Protein AF-A0A1M5T927-F1 (afdb_monomer_lite)

pLDDT: mean 85.01, std 7.93, range [66.06, 96.31]

InterPro domains:
  IPR004995 Bacillus/Clostridium Ger spore germination protein [PF03323] (1-142)
  IPR050768 UPF0353/GerABKA protein families [PTHR22550] (1-152)

Radius of gyration: 20.71 Å; chains: 1; bounding box: 40×40×57 Å

Sequence (152 aa):
MIETLIMEGISEILKEANIRLPKQIGSAIGIVGTIVIGQAAVAAGLVSPLMVIIVSLSTMCSFVAPDYTIMNPIRVLKFFMIIMTSLFGLFGFIMGYTIIIINLISTTSFGIPYLVPVAPFNFTDFKNYMLDNITLAKKRPEFLKTKDKTRQ

Secondary structure (DSSP, 8-state):
-HHHHHHHHHHHHHHHHHHHS-HHHHHHHHHHIIIIIHHHHHHTTSS-HHHHHHHHHHHHHTTS-S-HHHHHHHHHHHHHHHHHHHHHHHHHHHHHHHHHHHHHHH-EETTEETTTTTTTT-HHHHHHHHH--TTT-SB--GGG--S--B--

Foldseek 3Di:
DQQLVVLLVLLVVLVVVLVPDDVVVSVVSNVCSLPVVLVVCVVVVVHDNVSSVVSVVVSVVLVPDPDPVVSVVVSVLVVCLVVQCVVPNVVSNVVSVVVVVVVQQPDDDPNFRNPPPVVVPDPVLVVCVVPPDPVPDQFDRVRVVDPDGGDD

Organism: NCBI:txid1123350

Structure (mmCIF, N/CA/C/O backbone):
data_AF-A0A1M5T927-F1
#
_entry.id   AF-A0A1M5T927-F1
#
loop_
_atom_site.group_PDB
_atom_site.id
_atom_site.type_symbol
_atom_site.label_atom_id
_atom_site.label_alt_id
_atom_site.label_comp_id
_atom_site.label_asym_id
_atom_site.label_entity_id
_atom_site.label_seq_id
_atom_site.pdbx_PDB_ins_code
_atom_site.Cartn_x
_atom_site.Cartn_y
_atom_site.Cartn_z
_atom_site.occupancy
_atom_site.B_iso_or_equiv
_atom_site.auth_seq_id
_atom_site.auth_comp_id
_atom_site.auth_asym_id
_atom_site.auth_atom_id
_atom_site.pdbx_PDB_model_num
ATOM 1 N N . MET A 1 1 ? -11.018 -10.166 5.287 1.00 84.00 1 MET A N 1
ATOM 2 C CA . MET A 1 1 ? -11.698 -9.314 4.281 1.00 84.00 1 MET A CA 1
ATOM 3 C C . MET A 1 1 ? -12.362 -8.114 4.937 1.00 84.00 1 MET A C 1
ATOM 5 O O . MET A 1 1 ? -11.955 -7.002 4.640 1.00 84.00 1 MET A O 1
ATOM 9 N N . ILE A 1 2 ? -13.343 -8.323 5.823 1.00 88.75 2 ILE A N 1
ATOM 10 C CA . ILE A 1 2 ? -14.093 -7.228 6.463 1.00 88.75 2 ILE A CA 1
ATOM 11 C C . ILE A 1 2 ? -13.181 -6.332 7.310 1.00 88.75 2 ILE A C 1
ATOM 13 O O . ILE A 1 2 ? -13.177 -5.126 7.091 1.00 88.75 2 ILE A O 1
ATOM 17 N N . GLU A 1 3 ? -12.332 -6.914 8.168 1.00 91.38 3 GLU A N 1
ATOM 18 C CA . GLU A 1 3 ? -11.345 -6.150 8.957 1.00 91.38 3 GLU A CA 1
ATOM 19 C C . GLU A 1 3 ? -10.477 -5.243 8.071 1.00 91.38 3 GLU A C 1
ATOM 21 O O . GLU A 1 3 ? -10.306 -4.055 8.340 1.00 91.38 3 GLU A O 1
ATOM 26 N N . THR A 1 4 ? -9.970 -5.807 6.970 1.00 91.44 4 THR A N 1
ATOM 27 C CA . THR A 1 4 ? -9.116 -5.117 6.000 1.00 91.44 4 THR A CA 1
ATOM 28 C C . THR A 1 4 ? -9.850 -3.981 5.302 1.00 91.44 4 THR A C 1
ATOM 30 O O . THR A 1 4 ? -9.315 -2.886 5.224 1.00 91.44 4 THR A O 1
ATOM 33 N N . LEU A 1 5 ? -11.073 -4.207 4.815 1.00 91.94 5 LEU A N 1
ATOM 34 C CA . LEU A 1 5 ? -11.853 -3.170 4.133 1.00 91.94 5 LEU A CA 1
ATOM 35 C C . LEU A 1 5 ? -12.207 -2.010 5.068 1.00 91.94 5 LEU A C 1
ATOM 37 O O . LEU A 1 5 ? -12.120 -0.856 4.653 1.00 91.94 5 LEU A O 1
ATOM 41 N N . ILE A 1 6 ? -12.568 -2.308 6.319 1.00 91.56 6 ILE A N 1
ATOM 42 C CA . ILE A 1 6 ? -12.885 -1.288 7.325 1.00 91.56 6 ILE A CA 1
ATOM 43 C C . ILE A 1 6 ? -11.646 -0.443 7.621 1.00 91.56 6 ILE A C 1
ATOM 45 O O . ILE A 1 6 ? -11.695 0.779 7.502 1.00 91.56 6 ILE A O 1
ATOM 49 N N . MET A 1 7 ? -10.523 -1.079 7.966 1.00 92.44 7 MET A N 1
ATOM 50 C CA . MET A 1 7 ? -9.309 -0.350 8.340 1.00 92.44 7 MET A CA 1
ATOM 51 C C . MET A 1 7 ? -8.696 0.414 7.170 1.00 92.44 7 MET A C 1
ATOM 53 O O . MET A 1 7 ? -8.253 1.547 7.353 1.00 92.44 7 MET A O 1
ATOM 57 N N . GLU A 1 8 ? -8.718 -0.154 5.964 1.00 91.12 8 GLU A N 1
ATOM 58 C CA . GLU A 1 8 ? -8.179 0.528 4.789 1.00 91.12 8 GLU A CA 1
ATOM 59 C C . GLU A 1 8 ? -9.075 1.692 4.350 1.00 91.12 8 GLU A C 1
ATOM 61 O O . GLU A 1 8 ? -8.570 2.738 3.949 1.00 91.12 8 GLU A O 1
ATOM 66 N N . GLY A 1 9 ? -10.398 1.560 4.505 1.00 91.69 9 GLY A N 1
ATOM 67 C CA . GLY A 1 9 ? -11.340 2.660 4.302 1.00 91.69 9 GLY A CA 1
ATOM 68 C C . GLY A 1 9 ? -11.138 3.802 5.302 1.00 91.69 9 GLY A C 1
ATOM 69 O O . GLY A 1 9 ? -11.076 4.964 4.904 1.00 91.69 9 GLY A O 1
ATOM 70 N N . ILE A 1 10 ? -10.974 3.486 6.590 1.00 91.50 10 ILE A N 1
ATOM 71 C CA . ILE A 1 10 ? -10.670 4.481 7.632 1.00 91.50 10 ILE A CA 1
ATOM 72 C C . ILE A 1 10 ? -9.357 5.205 7.313 1.00 91.50 10 ILE A C 1
ATOM 74 O O . ILE A 1 10 ? -9.307 6.432 7.372 1.00 91.50 10 ILE A O 1
ATOM 78 N N . SER A 1 11 ? -8.312 4.465 6.940 1.00 90.69 11 SER A N 1
ATOM 79 C CA . SER A 1 11 ? -7.014 5.040 6.577 1.00 90.69 11 SER A CA 1
ATOM 80 C C . SER A 1 11 ? -7.112 6.036 5.412 1.00 90.69 11 SER A C 1
ATOM 82 O O . SER A 1 11 ? -6.579 7.145 5.491 1.00 90.69 11 SER A O 1
ATOM 84 N N . GLU A 1 12 ? -7.845 5.687 4.353 1.00 89.94 12 GLU A N 1
ATOM 85 C CA . GLU A 1 12 ? -8.072 6.571 3.202 1.00 89.94 12 GLU A CA 1
ATOM 86 C C . GLU A 1 12 ? -8.814 7.850 3.596 1.00 89.94 12 GLU A C 1
ATOM 88 O O . GLU A 1 12 ? -8.388 8.943 3.229 1.00 89.94 12 GLU A O 1
ATOM 93 N N . ILE A 1 13 ? -9.876 7.738 4.402 1.00 90.19 13 ILE A N 1
ATOM 94 C CA . ILE A 1 13 ? -10.634 8.900 4.890 1.00 90.19 13 ILE A CA 1
ATOM 95 C C . ILE A 1 13 ? -9.735 9.820 5.723 1.00 90.19 13 ILE A C 1
ATOM 97 O O . ILE A 1 13 ? -9.751 11.038 5.534 1.00 90.19 13 ILE A O 1
ATOM 101 N N . LEU A 1 14 ? -8.926 9.252 6.623 1.00 89.31 14 LEU A N 1
ATOM 102 C CA . LEU A 1 14 ? -7.987 10.019 7.444 1.00 89.31 14 LEU A CA 1
ATOM 103 C C . LEU A 1 14 ? -6.940 10.734 6.590 1.00 89.31 14 LEU A C 1
ATOM 105 O O . LEU A 1 14 ? -6.615 11.895 6.848 1.00 89.31 14 LEU A O 1
ATOM 109 N N . LYS A 1 15 ? -6.430 10.065 5.556 1.00 86.38 15 LYS A N 1
ATOM 110 C CA . LYS A 1 15 ? -5.462 10.640 4.624 1.00 86.38 15 LYS A CA 1
ATOM 111 C C . LYS A 1 15 ? -6.060 11.802 3.829 1.00 86.38 15 LYS A C 1
ATOM 113 O O . LYS A 1 15 ? -5.438 12.862 3.739 1.00 86.38 15 LYS A O 1
ATOM 118 N N . GLU A 1 16 ? -7.274 11.643 3.313 1.00 86.69 16 GLU A N 1
ATOM 119 C CA . GLU A 1 16 ? -7.968 12.686 2.555 1.00 86.69 16 GLU A CA 1
ATOM 120 C C . GLU A 1 16 ? -8.327 13.892 3.435 1.00 86.69 16 GLU A C 1
ATOM 122 O O . GLU A 1 16 ? -8.217 15.042 3.001 1.00 86.69 16 GLU A O 1
ATOM 127 N N . ALA A 1 17 ? -8.701 13.644 4.694 1.00 87.88 17 ALA A N 1
ATOM 128 C CA . ALA A 1 17 ? -8.934 14.690 5.684 1.00 87.88 17 ALA A CA 1
ATOM 129 C C . ALA A 1 17 ? -7.648 15.465 6.011 1.00 87.88 17 ALA A C 1
ATOM 131 O O . ALA A 1 17 ? -7.674 16.694 6.068 1.00 87.88 17 ALA A O 1
ATOM 132 N N . ASN A 1 18 ? -6.516 14.771 6.171 1.00 85.44 18 ASN A N 1
ATOM 133 C CA . ASN A 1 18 ? -5.227 15.397 6.476 1.00 85.44 18 ASN A CA 1
ATOM 134 C C . ASN A 1 18 ? -4.788 16.366 5.365 1.00 85.44 18 ASN A C 1
ATOM 136 O O . ASN A 1 18 ? -4.347 17.475 5.647 1.00 85.44 18 ASN A O 1
ATOM 140 N N . ILE A 1 19 ? -4.992 15.987 4.102 1.00 84.25 19 ILE A N 1
ATOM 141 C CA . ILE A 1 19 ? -4.583 16.797 2.943 1.00 84.25 19 ILE A CA 1
ATOM 142 C C . ILE A 1 19 ? -5.492 18.008 2.718 1.00 84.25 19 ILE A C 1
ATOM 144 O O . ILE A 1 19 ? -5.035 19.037 2.223 1.00 84.25 19 ILE A O 1
ATOM 148 N N . ARG A 1 20 ? -6.775 17.907 3.076 1.00 87.25 20 ARG A N 1
ATOM 149 C CA . ARG A 1 20 ? -7.744 19.001 2.900 1.00 87.25 20 ARG A CA 1
ATOM 150 C C . ARG A 1 20 ? -7.682 20.054 4.000 1.00 87.25 20 ARG A C 1
ATOM 152 O O . ARG A 1 20 ? -8.138 21.175 3.788 1.00 87.25 20 ARG A O 1
ATOM 159 N N . LEU A 1 21 ? -7.173 19.700 5.174 1.00 89.38 21 LEU A N 1
ATOM 160 C CA . LEU A 1 21 ? -7.163 20.581 6.333 1.00 89.38 21 LEU A CA 1
ATOM 161 C C . LEU A 1 21 ? -5.838 21.345 6.450 1.00 89.38 21 LEU A C 1
ATOM 163 O O . LEU A 1 21 ? -4.788 20.858 6.031 1.00 89.38 21 LEU A O 1
ATOM 167 N N . PRO A 1 22 ? -5.849 22.555 7.039 1.00 86.00 22 PRO A N 1
ATOM 168 C CA . PRO A 1 22 ? -4.622 23.308 7.265 1.00 86.00 22 PRO A CA 1
ATOM 169 C C . PRO A 1 22 ? -3.674 22.528 8.187 1.00 86.00 22 PRO A C 1
ATOM 171 O O . PRO A 1 22 ? -4.120 21.844 9.110 1.00 86.00 22 PRO A O 1
ATOM 174 N N . LYS A 1 23 ? -2.355 22.664 7.969 1.00 81.50 23 LYS A N 1
ATOM 175 C CA . LYS A 1 23 ? -1.298 21.850 8.616 1.00 81.50 23 LYS A CA 1
ATOM 176 C C . LYS A 1 23 ? -1.444 21.687 10.137 1.00 81.50 23 LYS A C 1
ATOM 178 O O . LYS A 1 23 ? -1.140 20.624 10.669 1.00 81.50 23 LYS A O 1
ATOM 183 N N . GLN A 1 24 ? -1.917 22.722 10.830 1.00 81.62 24 GLN A N 1
ATOM 184 C CA . GLN A 1 24 ? -2.115 22.718 12.285 1.00 81.62 24 GLN A CA 1
ATOM 185 C C . GLN A 1 24 ? -3.233 21.755 12.728 1.00 81.62 24 GLN A C 1
ATOM 187 O O . GLN A 1 24 ? -3.102 21.090 13.750 1.00 81.62 24 GLN A O 1
ATOM 192 N N . ILE A 1 25 ? -4.302 21.636 11.936 1.00 83.81 25 ILE A N 1
ATOM 193 C CA . ILE A 1 25 ? -5.457 20.770 12.214 1.00 83.81 25 ILE A CA 1
ATOM 194 C C . ILE A 1 25 ? -5.231 19.365 11.632 1.00 83.81 25 ILE A C 1
ATOM 196 O O . ILE A 1 25 ? -5.584 18.369 12.264 1.00 83.81 25 ILE A O 1
ATOM 200 N N . GLY A 1 26 ? -4.578 19.267 10.467 1.00 83.94 26 GLY A N 1
ATOM 201 C CA . GLY A 1 26 ? -4.262 17.987 9.821 1.00 83.94 26 GLY A CA 1
ATOM 202 C C . GLY A 1 26 ? -3.389 17.073 10.689 1.00 83.94 26 GLY A C 1
ATOM 203 O O . GLY A 1 26 ? -3.664 15.878 10.792 1.00 83.94 26 GLY A O 1
ATOM 204 N N . SER A 1 27 ? -2.400 17.636 11.397 1.00 84.50 27 SER A N 1
ATOM 205 C CA . SER A 1 27 ? -1.563 16.877 12.341 1.00 84.50 27 SER A CA 1
ATOM 206 C C . SER A 1 27 ? -2.374 16.317 13.517 1.00 84.50 27 SER A C 1
ATOM 208 O O . SER A 1 27 ? -2.262 15.136 13.845 1.00 84.50 27 SER A O 1
ATOM 210 N N . ALA A 1 28 ? -3.266 17.128 14.102 1.00 88.31 28 ALA A N 1
ATOM 211 C CA . ALA A 1 28 ? -4.127 16.694 15.201 1.00 88.31 28 ALA A CA 1
ATOM 212 C C . ALA A 1 28 ? -5.056 15.542 14.780 1.00 88.31 28 ALA A C 1
ATOM 214 O O . ALA A 1 28 ? -5.180 14.554 15.500 1.00 88.31 28 ALA A O 1
ATOM 215 N N . ILE A 1 29 ? -5.648 15.619 13.585 1.00 87.56 29 ILE A N 1
ATOM 216 C CA . ILE A 1 29 ? -6.506 14.553 13.043 1.00 87.56 29 ILE A CA 1
ATOM 217 C C . ILE A 1 29 ? -5.712 13.296 12.705 1.00 87.56 29 ILE A C 1
ATOM 219 O O . ILE A 1 29 ? -6.213 12.200 12.928 1.00 87.56 29 ILE A O 1
ATOM 223 N N . GLY A 1 30 ? -4.475 13.424 12.222 1.00 85.38 30 GLY A N 1
ATOM 224 C CA . GLY A 1 30 ? -3.602 12.271 12.003 1.00 85.38 30 GLY A CA 1
ATOM 225 C C . GLY A 1 30 ? -3.313 11.509 13.300 1.00 85.38 30 GLY A C 1
ATOM 226 O O . GLY A 1 30 ? -3.432 10.284 13.334 1.00 85.38 30 GLY A O 1
ATOM 227 N N . ILE A 1 31 ? -2.995 12.231 14.379 1.00 87.75 31 ILE A N 1
ATOM 228 C CA . ILE A 1 31 ? -2.689 11.641 15.692 1.00 87.75 31 ILE A CA 1
ATOM 229 C C . ILE A 1 31 ? -3.945 11.013 16.308 1.00 87.75 31 ILE A C 1
ATOM 231 O O . ILE A 1 31 ? -3.930 9.838 16.679 1.00 87.75 31 ILE A O 1
ATOM 235 N N . VAL A 1 32 ? -5.043 11.773 16.381 1.00 87.56 32 VAL A N 1
ATOM 236 C CA . VAL A 1 32 ? -6.314 11.298 16.947 1.00 87.56 32 VAL A CA 1
ATOM 237 C C . VAL A 1 32 ? -6.865 10.142 16.116 1.00 87.56 32 VAL A C 1
ATOM 239 O O . VAL A 1 32 ? -7.222 9.108 16.668 1.00 87.56 32 VAL A O 1
ATOM 242 N N . GLY A 1 33 ? -6.869 10.265 14.792 1.00 85.12 33 GLY A N 1
ATOM 243 C CA . GLY A 1 33 ? -7.356 9.235 13.882 1.00 85.12 33 GLY A CA 1
ATOM 244 C C . GLY A 1 33 ? -6.582 7.927 14.002 1.00 85.12 33 GLY A C 1
ATOM 245 O O . GLY A 1 33 ? -7.188 6.871 14.121 1.00 85.12 33 GLY A O 1
ATOM 246 N N . THR A 1 34 ? -5.251 7.976 14.041 1.00 83.25 34 THR A N 1
ATOM 247 C CA . THR A 1 34 ? -4.437 6.750 14.085 1.00 83.25 34 THR A CA 1
ATOM 248 C C . THR A 1 34 ? -4.510 6.063 15.449 1.00 83.25 34 THR A C 1
ATOM 250 O O . THR A 1 34 ? -4.724 4.853 15.520 1.00 83.25 34 THR A O 1
ATOM 253 N N . ILE A 1 35 ? -4.357 6.817 16.544 1.00 89.50 35 ILE A N 1
ATOM 254 C CA . ILE A 1 35 ? -4.292 6.237 17.892 1.00 89.50 35 ILE A CA 1
ATOM 255 C C . ILE A 1 35 ? -5.693 5.906 18.404 1.00 89.50 35 ILE A C 1
ATOM 257 O O . ILE A 1 35 ? -5.929 4.782 18.836 1.00 89.50 35 ILE A O 1
ATOM 261 N N . VAL A 1 36 ? -6.634 6.853 18.350 1.00 89.88 36 VAL A N 1
ATOM 262 C CA . VAL A 1 36 ? -7.959 6.670 18.963 1.00 89.88 36 VAL A CA 1
ATOM 263 C C . VAL A 1 3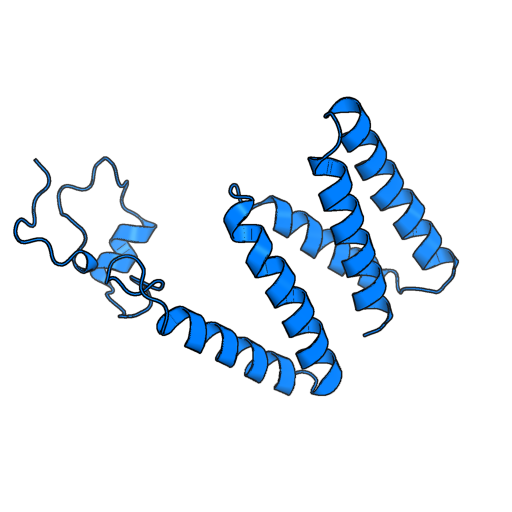6 ? -8.784 5.667 18.170 1.00 89.88 36 VAL A C 1
ATOM 265 O O . VAL A 1 36 ? -9.337 4.750 18.769 1.00 89.88 36 VAL A O 1
ATOM 268 N N . ILE A 1 37 ? -8.830 5.776 16.836 1.00 90.38 37 ILE A N 1
ATOM 269 C CA . ILE A 1 37 ? -9.611 4.831 16.023 1.00 90.38 37 ILE A CA 1
ATOM 270 C C . ILE A 1 37 ? -8.944 3.454 16.018 1.00 90.38 37 ILE A C 1
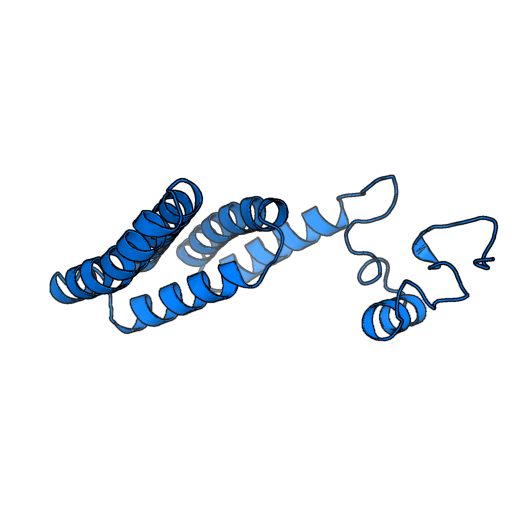ATOM 272 O O . ILE A 1 37 ? -9.637 2.454 16.172 1.00 90.38 37 ILE A O 1
ATOM 276 N N . GLY A 1 38 ? -7.611 3.387 15.921 1.00 90.19 38 GLY A N 1
ATOM 277 C CA . GLY A 1 38 ? -6.881 2.119 15.975 1.00 90.19 38 GLY A CA 1
ATOM 278 C C . GLY A 1 38 ? -7.097 1.369 17.292 1.00 90.19 38 GLY A C 1
ATOM 279 O O . GLY A 1 38 ? -7.432 0.186 17.279 1.00 90.19 38 GLY A O 1
ATOM 280 N N . GLN A 1 39 ? -6.973 2.057 18.431 1.00 92.38 39 GLN A N 1
ATOM 281 C CA . GLN A 1 39 ? -7.218 1.456 19.746 1.00 92.38 39 GLN A CA 1
ATOM 282 C C . GLN A 1 39 ? -8.693 1.094 19.947 1.00 92.38 39 GLN A C 1
ATOM 284 O O . GLN A 1 39 ? -8.986 -0.003 20.418 1.00 92.38 39 GLN A O 1
ATOM 289 N N . ALA A 1 40 ? -9.624 1.966 19.549 1.00 91.31 40 ALA A N 1
ATOM 290 C CA . ALA A 1 40 ? -11.054 1.687 19.653 1.00 91.31 40 ALA A CA 1
ATOM 291 C C . ALA A 1 40 ? -11.470 0.481 18.798 1.00 91.31 40 ALA A C 1
ATOM 293 O O . ALA A 1 40 ? -12.255 -0.344 19.255 1.00 91.31 40 ALA A O 1
ATOM 294 N N . ALA A 1 41 ? -10.919 0.337 17.589 1.00 91.19 41 ALA A N 1
ATOM 295 C CA . ALA A 1 41 ? -11.224 -0.780 16.699 1.00 91.19 41 ALA A CA 1
ATOM 296 C C . ALA A 1 41 ? -10.727 -2.124 17.260 1.00 91.19 41 ALA A C 1
ATOM 298 O O . ALA A 1 41 ? -11.434 -3.128 17.156 1.00 91.19 41 ALA A O 1
ATOM 299 N N . VAL A 1 42 ? -9.553 -2.139 17.904 1.00 93.81 42 VAL A N 1
ATOM 300 C CA . VAL A 1 42 ? -9.033 -3.329 18.599 1.00 93.81 42 VAL A CA 1
ATOM 301 C C . VAL A 1 42 ? -9.854 -3.635 19.853 1.00 93.81 42 VAL A C 1
ATOM 303 O O . VAL A 1 42 ? -10.251 -4.778 20.059 1.00 93.81 42 VAL A O 1
ATOM 306 N N . ALA A 1 43 ? -10.155 -2.625 20.675 1.00 92.88 43 ALA A N 1
ATOM 307 C CA . ALA A 1 43 ? -10.923 -2.795 21.910 1.00 92.88 43 ALA A CA 1
ATOM 308 C C . ALA A 1 43 ? -12.368 -3.258 21.655 1.00 92.88 43 ALA A C 1
ATOM 310 O O . ALA A 1 43 ? -12.906 -4.051 22.422 1.00 92.88 43 ALA A O 1
ATOM 311 N N . ALA A 1 44 ? -12.981 -2.803 20.559 1.00 90.88 44 ALA A N 1
ATOM 312 C CA . ALA A 1 44 ? -14.302 -3.242 20.116 1.00 90.88 44 ALA A CA 1
ATOM 313 C C . ALA A 1 44 ? -14.300 -4.648 19.484 1.00 90.88 44 ALA A C 1
ATOM 315 O O . ALA A 1 44 ? -15.360 -5.142 19.105 1.00 90.88 44 ALA A O 1
ATOM 316 N N . GLY A 1 45 ? -13.131 -5.281 19.323 1.00 88.50 45 GLY A N 1
ATOM 317 C CA . GLY A 1 45 ? -12.998 -6.578 18.659 1.00 88.50 45 GLY A CA 1
ATOM 318 C C . GLY A 1 45 ? -13.326 -6.543 17.164 1.00 88.50 45 GLY A C 1
ATOM 319 O O . GLY A 1 45 ? -13.573 -7.591 16.576 1.00 88.50 45 GLY A O 1
ATOM 320 N N . LEU A 1 46 ? -13.347 -5.355 16.544 1.00 89.50 46 LEU A N 1
ATOM 321 C CA . LEU A 1 46 ? -13.656 -5.200 15.120 1.00 89.50 46 LEU A CA 1
ATOM 322 C C . LEU A 1 46 ? -12.496 -5.645 14.232 1.00 89.50 46 LEU A C 1
ATOM 324 O O . LEU A 1 46 ? -12.738 -6.084 13.111 1.00 89.50 46 LEU A O 1
ATOM 328 N N . VAL A 1 47 ? -11.256 -5.496 14.711 1.00 93.12 47 VAL A N 1
ATOM 329 C CA . VAL A 1 47 ? -10.039 -5.860 13.978 1.00 93.12 47 VAL A CA 1
ATOM 330 C C . VAL A 1 47 ? -8.964 -6.433 14.888 1.00 93.12 47 VAL A C 1
ATOM 332 O O . VAL A 1 47 ? -8.803 -6.017 16.037 1.00 93.12 47 VAL A O 1
ATOM 335 N N . SER A 1 48 ? -8.172 -7.354 14.345 1.00 93.69 48 SER A N 1
ATOM 336 C CA . SER A 1 48 ? -7.003 -7.890 15.041 1.00 93.69 48 SER A CA 1
ATOM 337 C C . SER A 1 48 ? -5.863 -6.855 15.151 1.00 93.69 48 SER A C 1
ATOM 339 O O . SER A 1 48 ? -5.639 -6.077 14.217 1.00 93.69 48 SER A O 1
ATOM 341 N N . PRO A 1 49 ? -5.062 -6.863 16.240 1.00 91.56 49 PRO A N 1
ATOM 342 C CA . PRO A 1 49 ? -3.891 -5.986 16.370 1.00 91.56 49 PRO A CA 1
ATOM 343 C C . PRO A 1 49 ? -2.898 -6.121 15.206 1.00 91.56 49 PRO A C 1
ATOM 345 O O . PRO A 1 49 ? -2.317 -5.133 14.760 1.00 91.56 49 PRO A O 1
ATOM 348 N N . LEU A 1 50 ? -2.738 -7.338 14.671 1.00 92.88 50 LEU A N 1
ATOM 349 C CA . LEU A 1 50 ? -1.907 -7.596 13.493 1.00 92.88 50 LEU A CA 1
ATOM 350 C C . LEU A 1 50 ? -2.411 -6.842 12.257 1.00 92.88 50 LEU A C 1
ATOM 352 O O . LEU A 1 50 ? -1.605 -6.258 11.533 1.00 92.88 50 LEU A O 1
ATOM 356 N N . MET A 1 51 ? -3.728 -6.801 12.033 1.00 92.56 51 MET A N 1
ATOM 357 C CA . MET A 1 51 ? -4.310 -6.062 10.912 1.00 92.56 51 MET A CA 1
ATOM 358 C C . MET A 1 51 ? -4.013 -4.562 11.021 1.00 92.56 51 MET A C 1
ATOM 360 O O . MET A 1 51 ? -3.648 -3.939 10.026 1.00 92.56 51 MET A O 1
ATOM 364 N N . VAL A 1 52 ? -4.092 -3.990 12.229 1.00 91.88 52 VAL A N 1
ATOM 365 C CA . VAL A 1 52 ? -3.772 -2.570 12.467 1.00 91.88 52 VAL A CA 1
ATOM 366 C C . VAL A 1 52 ? -2.326 -2.255 12.087 1.00 91.88 52 VAL A C 1
ATOM 368 O O . VAL A 1 52 ? -2.075 -1.241 11.436 1.00 91.88 52 VAL A O 1
ATOM 371 N N . ILE A 1 53 ? -1.381 -3.130 12.438 1.00 91.44 53 ILE A N 1
ATOM 372 C CA . ILE A 1 53 ? 0.038 -2.959 12.094 1.00 91.44 53 ILE A CA 1
ATOM 373 C C . ILE A 1 53 ? 0.229 -2.971 10.571 1.00 91.44 53 ILE A C 1
ATOM 375 O O . ILE A 1 53 ? 0.867 -2.069 10.026 1.00 91.44 53 ILE A O 1
ATOM 379 N N . ILE A 1 54 ? -0.357 -3.953 9.876 1.00 92.75 54 ILE A N 1
ATOM 380 C CA . ILE A 1 54 ? -0.229 -4.102 8.417 1.00 92.75 54 ILE A CA 1
ATOM 381 C C . ILE A 1 54 ? -0.804 -2.879 7.686 1.00 92.75 54 ILE A C 1
ATOM 383 O O . ILE A 1 54 ? -0.149 -2.325 6.801 1.00 92.75 54 ILE A O 1
ATOM 387 N N . VAL A 1 55 ? -1.997 -2.422 8.076 1.00 92.38 55 VAL A N 1
ATOM 388 C CA . VAL A 1 55 ? -2.643 -1.236 7.484 1.00 92.38 55 VAL A CA 1
ATOM 389 C C . VAL A 1 55 ? -1.851 0.036 7.765 1.00 92.38 55 VAL A C 1
ATOM 391 O O . VAL A 1 55 ? -1.647 0.850 6.862 1.00 92.38 55 VAL A O 1
ATOM 394 N N . SER A 1 56 ? -1.353 0.206 8.991 1.00 89.94 56 SER A N 1
ATOM 395 C CA . SER A 1 56 ? -0.556 1.382 9.359 1.00 89.94 56 SER A CA 1
ATOM 396 C C . SER A 1 56 ? 0.720 1.469 8.521 1.00 89.94 56 SER A C 1
ATOM 398 O O . SER A 1 56 ? 1.046 2.535 7.999 1.00 89.94 56 SER A O 1
ATOM 400 N N . LEU A 1 57 ? 1.399 0.336 8.316 1.00 91.69 57 LEU A N 1
ATOM 401 C CA . LEU A 1 57 ? 2.586 0.258 7.469 1.00 91.69 57 LEU A CA 1
ATOM 402 C C . LEU A 1 57 ? 2.263 0.551 5.994 1.00 91.69 57 LEU A C 1
ATOM 404 O O . LEU A 1 57 ? 2.929 1.382 5.381 1.00 91.69 57 LEU A O 1
ATOM 408 N N . SER A 1 58 ? 1.210 -0.065 5.442 1.00 90.69 58 SER A N 1
ATOM 409 C CA . SER A 1 58 ? 0.707 0.210 4.081 1.00 90.69 58 SER A CA 1
ATOM 410 C C . SER A 1 58 ? 0.440 1.707 3.871 1.00 90.69 58 SER A C 1
ATOM 412 O O . SER A 1 58 ? 0.888 2.319 2.896 1.00 90.69 58 SER A O 1
ATOM 414 N N . THR A 1 59 ? -0.234 2.324 4.840 1.00 88.75 59 THR A N 1
ATOM 415 C CA . THR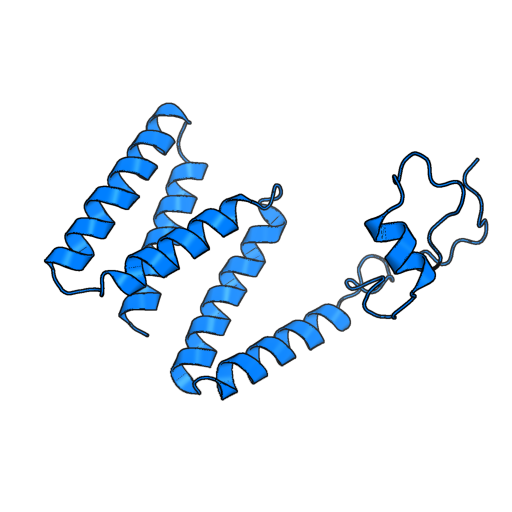 A 1 59 ? -0.576 3.750 4.833 1.00 88.75 59 THR A CA 1
ATOM 416 C C . THR A 1 59 ? 0.673 4.625 4.873 1.00 88.75 59 THR A C 1
ATOM 418 O O . THR A 1 59 ? 0.781 5.577 4.102 1.00 88.75 59 THR A O 1
ATOM 421 N N . MET A 1 60 ? 1.649 4.274 5.713 1.00 87.88 60 MET A N 1
ATOM 422 C CA . MET A 1 60 ? 2.929 4.972 5.801 1.00 87.88 60 MET A CA 1
ATOM 423 C C . MET A 1 60 ? 3.711 4.900 4.481 1.00 87.88 60 MET A C 1
ATOM 425 O O . MET A 1 60 ? 4.188 5.925 3.994 1.00 87.88 60 MET A O 1
ATOM 429 N N . CYS A 1 61 ? 3.772 3.728 3.843 1.00 88.38 61 CYS A N 1
ATOM 430 C CA . CYS A 1 61 ? 4.380 3.564 2.519 1.00 88.38 61 CYS A CA 1
ATOM 431 C C . CYS A 1 61 ? 3.695 4.433 1.453 1.00 88.38 61 CYS A C 1
ATOM 433 O O . CYS A 1 61 ? 4.351 4.953 0.551 1.00 88.38 61 CYS A O 1
ATOM 435 N N . SER A 1 62 ? 2.386 4.656 1.577 1.00 84.31 62 SER A N 1
ATOM 436 C CA . SER A 1 62 ? 1.626 5.509 0.661 1.00 84.31 62 SER A CA 1
ATOM 437 C C . SER A 1 62 ? 1.984 7.004 0.751 1.00 84.31 62 SER A C 1
ATOM 439 O O . SER A 1 62 ? 1.595 7.767 -0.133 1.00 84.31 62 SER A O 1
ATOM 441 N N . PHE A 1 63 ? 2.727 7.441 1.773 1.00 81.50 63 PHE A N 1
ATOM 442 C CA . PHE A 1 63 ? 3.254 8.809 1.875 1.00 81.50 63 PHE A CA 1
ATOM 443 C C . PHE A 1 63 ? 4.669 8.973 1.306 1.00 81.50 63 PHE A C 1
ATOM 445 O O . PHE A 1 63 ? 5.148 10.096 1.194 1.00 81.50 63 PHE A O 1
ATOM 452 N N . VAL A 1 64 ? 5.340 7.878 0.929 1.00 85.38 64 VAL A N 1
ATOM 453 C CA . VAL A 1 64 ? 6.702 7.926 0.371 1.00 85.38 64 VAL A CA 1
ATOM 454 C C . VAL A 1 64 ? 6.712 8.502 -1.045 1.00 85.38 64 VAL A C 1
ATOM 456 O O . VAL A 1 64 ? 7.691 9.128 -1.446 1.00 85.38 64 VAL A O 1
ATOM 459 N N . ALA A 1 65 ? 5.637 8.312 -1.818 1.00 81.50 65 ALA A N 1
ATOM 460 C CA . ALA A 1 65 ? 5.592 8.859 -3.166 1.00 81.50 65 ALA A CA 1
ATOM 461 C C . ALA A 1 65 ? 5.415 10.389 -3.124 1.00 81.50 65 ALA A C 1
ATOM 463 O O . ALA A 1 65 ? 4.459 10.869 -2.511 1.00 81.50 65 ALA A O 1
ATOM 464 N N . PRO A 1 66 ? 6.280 11.151 -3.816 1.00 72.62 66 PRO A N 1
ATOM 465 C CA . PRO A 1 66 ? 6.240 12.611 -3.796 1.00 72.62 66 PRO A CA 1
ATOM 466 C C . PRO A 1 66 ? 5.055 13.194 -4.579 1.00 72.62 66 PRO A C 1
ATOM 468 O O . PRO A 1 66 ? 4.675 14.337 -4.338 1.00 72.62 66 PRO A O 1
ATOM 471 N N . ASP A 1 67 ? 4.463 12.425 -5.501 1.00 81.38 67 ASP A N 1
ATOM 472 C CA . ASP A 1 67 ? 3.380 12.887 -6.369 1.00 81.38 67 ASP A CA 1
ATOM 473 C C . ASP A 1 67 ? 2.029 12.269 -5.987 1.00 81.38 67 ASP A C 1
ATOM 475 O O . ASP A 1 67 ? 1.803 11.055 -6.075 1.00 81.38 67 ASP A O 1
ATOM 479 N N . TYR A 1 68 ? 1.100 13.134 -5.585 1.00 78.62 68 TYR A N 1
ATOM 480 C CA . TYR A 1 68 ? -0.249 12.739 -5.197 1.00 78.62 68 TYR A CA 1
ATOM 481 C C . TYR A 1 68 ? -1.067 12.180 -6.365 1.00 78.62 68 TYR A C 1
ATOM 483 O O . TYR A 1 68 ? -1.892 11.280 -6.185 1.00 78.62 68 TYR A O 1
ATOM 491 N N . THR A 1 69 ? -0.813 12.692 -7.569 1.00 82.69 69 THR A N 1
ATOM 492 C CA . THR A 1 69 ? -1.549 12.360 -8.791 1.00 82.69 69 THR A CA 1
ATOM 493 C C . THR A 1 69 ? -1.316 10.908 -9.184 1.00 82.69 69 THR A C 1
ATOM 495 O O . THR A 1 69 ? -2.245 10.226 -9.609 1.00 82.69 69 THR A O 1
ATOM 498 N N . ILE A 1 70 ? -0.095 10.409 -8.970 1.00 83.00 70 ILE A N 1
ATOM 499 C CA . ILE A 1 70 ? 0.275 9.006 -9.203 1.00 83.00 70 ILE A CA 1
ATOM 500 C C . ILE A 1 70 ? -0.317 8.102 -8.115 1.00 83.00 70 ILE A C 1
ATOM 502 O O . ILE A 1 70 ? -0.703 6.964 -8.378 1.00 83.00 70 ILE A O 1
ATOM 506 N N . MET A 1 71 ? -0.440 8.604 -6.886 1.00 85.25 71 MET A N 1
ATOM 507 C CA . MET A 1 71 ? -0.933 7.812 -5.763 1.00 85.25 71 MET A CA 1
ATOM 508 C C . MET A 1 71 ? -2.445 7.553 -5.831 1.00 85.25 71 MET A C 1
ATOM 510 O O . MET A 1 71 ? -2.912 6.535 -5.330 1.00 85.25 71 MET A O 1
ATOM 514 N N . ASN A 1 72 ? -3.231 8.444 -6.438 1.00 85.31 72 ASN A N 1
ATOM 515 C CA . ASN A 1 72 ? -4.685 8.286 -6.525 1.00 85.31 72 ASN A CA 1
ATOM 516 C C . ASN A 1 72 ? -5.142 7.020 -7.299 1.00 85.31 72 ASN A C 1
ATOM 518 O O . ASN A 1 72 ? -5.909 6.234 -6.739 1.00 85.31 72 ASN A O 1
ATOM 522 N N . PRO A 1 73 ? -4.657 6.730 -8.526 1.00 88.19 73 PRO A N 1
ATOM 523 C CA . PRO A 1 73 ? -5.011 5.490 -9.226 1.00 88.19 73 PRO A CA 1
ATOM 524 C C . PRO A 1 73 ? -4.502 4.235 -8.501 1.00 88.19 73 PRO A C 1
ATOM 526 O O . PRO A 1 73 ? -5.201 3.223 -8.471 1.00 88.19 73 PRO A O 1
ATOM 529 N N . ILE A 1 74 ? -3.332 4.301 -7.852 1.00 88.38 74 ILE A N 1
ATOM 530 C CA . ILE A 1 74 ? -2.782 3.185 -7.062 1.00 88.38 74 ILE A CA 1
ATOM 531 C C . ILE A 1 74 ? -3.723 2.807 -5.910 1.00 88.38 74 ILE A C 1
ATOM 533 O O . ILE A 1 74 ? -3.882 1.626 -5.602 1.00 88.38 74 ILE A O 1
ATOM 537 N N . ARG A 1 75 ? -4.401 3.782 -5.297 1.00 87.19 75 ARG A N 1
ATOM 538 C CA . ARG A 1 75 ? -5.370 3.522 -4.224 1.00 87.19 75 ARG A CA 1
ATOM 539 C C . ARG A 1 75 ? -6.611 2.792 -4.702 1.00 87.19 75 ARG A C 1
ATOM 541 O O . ARG A 1 75 ? -7.023 1.821 -4.074 1.00 87.19 75 ARG A O 1
ATOM 548 N N . VAL A 1 76 ? -7.162 3.197 -5.843 1.00 90.25 76 VAL A N 1
ATOM 549 C CA . VAL A 1 76 ? -8.299 2.494 -6.454 1.00 90.25 76 VAL A CA 1
ATOM 550 C C . VAL A 1 76 ? -7.905 1.056 -6.808 1.00 90.25 76 VAL A C 1
ATOM 552 O O . VAL A 1 76 ? -8.630 0.113 -6.486 1.00 90.25 76 VAL A O 1
ATOM 555 N N . LEU A 1 77 ? -6.713 0.869 -7.386 1.00 92.44 77 LEU A N 1
ATOM 556 C CA . LEU A 1 77 ? -6.171 -0.458 -7.690 1.00 92.44 77 LEU A CA 1
ATOM 557 C C . LEU A 1 77 ? -5.957 -1.312 -6.433 1.00 92.44 77 LEU A C 1
ATOM 559 O O . LEU A 1 77 ? -6.190 -2.518 -6.471 1.00 92.44 77 LEU A O 1
ATOM 563 N N . LYS A 1 78 ? -5.574 -0.712 -5.301 1.00 91.31 78 LYS A N 1
ATOM 564 C CA . LYS A 1 78 ? -5.433 -1.418 -4.019 1.00 91.31 78 LYS A CA 1
ATOM 565 C C . LYS A 1 78 ? -6.767 -2.005 -3.550 1.00 91.31 78 LYS A C 1
ATOM 567 O O . LYS A 1 78 ? -6.807 -3.178 -3.186 1.00 91.31 78 LYS A O 1
ATOM 572 N N . PHE A 1 79 ? -7.863 -1.246 -3.612 1.00 92.06 79 PHE A N 1
ATOM 573 C CA . PHE A 1 79 ? -9.193 -1.777 -3.280 1.00 92.06 79 PHE A CA 1
ATOM 574 C C . PHE A 1 79 ? -9.615 -2.909 -4.220 1.00 92.06 79 PHE A C 1
ATOM 576 O O . PHE A 1 79 ? -10.104 -3.938 -3.755 1.00 92.06 79 PHE A O 1
ATOM 583 N N . PHE A 1 80 ? -9.354 -2.768 -5.523 1.00 93.62 80 PHE A N 1
ATOM 584 C CA . PHE A 1 80 ? -9.578 -3.842 -6.492 1.00 93.62 80 PHE A CA 1
ATOM 585 C C . PHE A 1 80 ? -8.797 -5.118 -6.129 1.00 93.62 80 PHE A C 1
ATOM 587 O O . PHE A 1 80 ? -9.362 -6.212 -6.116 1.00 93.62 80 PHE A O 1
ATOM 594 N N . MET A 1 81 ? -7.523 -4.980 -5.753 1.00 94.62 81 MET A N 1
ATOM 595 C CA . MET A 1 81 ? -6.675 -6.101 -5.341 1.00 94.62 81 MET A CA 1
ATOM 596 C C . MET A 1 81 ? -7.153 -6.763 -4.046 1.00 94.62 81 MET A C 1
ATOM 598 O O . MET A 1 81 ? -7.135 -7.992 -3.958 1.00 94.62 81 MET A O 1
ATOM 602 N N . ILE A 1 82 ? -7.615 -5.987 -3.059 1.00 93.31 82 ILE A N 1
ATOM 603 C CA . ILE A 1 82 ? -8.191 -6.521 -1.815 1.00 93.31 82 ILE A CA 1
ATOM 604 C C . ILE A 1 82 ? -9.425 -7.373 -2.129 1.00 93.31 82 ILE A C 1
ATOM 606 O O . ILE A 1 82 ? -9.547 -8.480 -1.606 1.00 93.31 82 ILE A O 1
ATOM 610 N N . ILE A 1 83 ? -10.305 -6.899 -3.016 1.00 93.69 83 ILE A N 1
ATOM 611 C CA . ILE A 1 83 ? -11.518 -7.625 -3.415 1.00 93.69 83 ILE A CA 1
ATOM 612 C C . ILE A 1 83 ? -11.150 -8.918 -4.153 1.00 93.69 83 ILE A C 1
ATOM 614 O O . ILE A 1 83 ? -11.581 -9.995 -3.740 1.00 93.69 83 ILE A O 1
ATOM 618 N N . MET A 1 84 ? -10.293 -8.844 -5.176 1.00 94.19 84 MET A N 1
ATOM 619 C CA . MET A 1 84 ? -9.836 -10.018 -5.935 1.00 94.19 84 MET A CA 1
ATOM 620 C C . MET A 1 84 ? -9.188 -11.073 -5.031 1.00 94.19 84 MET A C 1
ATOM 622 O O . MET A 1 84 ? -9.534 -12.254 -5.094 1.00 94.19 84 MET A O 1
ATOM 626 N N . THR A 1 85 ? -8.295 -10.641 -4.140 1.00 95.00 85 THR A N 1
ATOM 627 C CA . THR A 1 85 ? -7.602 -11.529 -3.197 1.00 95.00 85 THR A CA 1
ATOM 628 C C . THR A 1 85 ? -8.560 -12.096 -2.151 1.00 95.00 85 THR A C 1
ATOM 630 O O . THR A 1 85 ? -8.402 -13.233 -1.725 1.00 95.00 85 THR A O 1
ATOM 633 N N . SER A 1 86 ? -9.589 -11.350 -1.741 1.00 92.75 86 SER A N 1
ATOM 634 C CA . SER A 1 86 ? -10.573 -11.863 -0.783 1.00 92.75 86 SER A CA 1
ATOM 635 C C . SER A 1 86 ? -11.510 -12.920 -1.363 1.00 92.75 86 SER A C 1
ATOM 637 O O . SER A 1 86 ? -11.922 -13.812 -0.629 1.00 92.75 86 SER A O 1
ATOM 639 N N . LEU A 1 87 ? -11.831 -12.831 -2.658 1.00 92.75 87 LEU A N 1
ATOM 640 C CA . LEU A 1 87 ? -12.751 -13.755 -3.322 1.00 92.75 87 LEU A CA 1
ATOM 641 C C . LEU A 1 87 ? -12.047 -15.046 -3.745 1.00 92.75 87 LEU A C 1
ATOM 643 O O . LEU A 1 87 ? -12.587 -16.131 -3.562 1.00 92.75 87 LEU A O 1
ATOM 647 N N . PHE A 1 88 ? -10.835 -14.929 -4.293 1.00 92.94 88 PHE A N 1
ATOM 648 C CA . PHE A 1 88 ? -10.110 -16.054 -4.891 1.00 92.94 88 PHE A CA 1
ATOM 649 C C . PHE A 1 88 ? -8.796 -16.397 -4.167 1.00 92.94 88 PHE A C 1
ATOM 651 O O . PHE A 1 88 ? -8.013 -17.217 -4.647 1.00 92.94 88 PHE A O 1
ATOM 658 N N . GLY A 1 89 ? -8.505 -15.765 -3.028 1.00 93.00 89 GLY A N 1
ATOM 659 C CA . GLY A 1 89 ? -7.262 -15.976 -2.284 1.00 93.00 89 GLY A CA 1
ATOM 660 C C . GLY A 1 89 ? -6.020 -15.556 -3.077 1.00 93.00 89 GLY A C 1
ATOM 661 O O . GLY A 1 89 ? -6.026 -14.578 -3.828 1.00 93.00 89 GLY A O 1
ATOM 662 N N . LEU A 1 90 ? -4.943 -16.337 -2.944 1.00 93.31 90 LEU A N 1
ATOM 663 C CA . LEU A 1 90 ? -3.683 -16.110 -3.662 1.00 93.31 90 LEU A CA 1
ATOM 664 C C . LEU A 1 90 ? -3.859 -16.138 -5.189 1.00 93.31 90 LEU A C 1
ATOM 666 O O . LEU A 1 90 ? -3.188 -15.395 -5.903 1.00 93.31 90 LEU A O 1
ATOM 670 N N . PHE A 1 91 ? -4.788 -16.953 -5.695 1.00 94.94 91 PHE A N 1
ATOM 671 C CA . PHE A 1 91 ? -5.093 -16.999 -7.123 1.00 94.94 91 PHE A CA 1
ATOM 672 C C . PHE A 1 91 ? -5.643 -15.655 -7.622 1.00 94.94 91 PHE A C 1
ATOM 674 O O . PHE A 1 91 ? -5.203 -15.148 -8.653 1.00 94.94 91 PHE A O 1
ATOM 681 N N . GLY A 1 92 ? -6.529 -15.025 -6.844 1.00 94.38 92 GLY A N 1
ATOM 682 C CA . GLY A 1 92 ? -7.055 -13.689 -7.135 1.00 94.38 92 GLY A CA 1
ATOM 683 C C . GLY A 1 92 ? -5.988 -12.606 -7.123 1.00 94.38 92 GLY A C 1
ATOM 684 O O . GLY A 1 92 ? -6.009 -11.722 -7.977 1.00 94.38 92 GLY A O 1
ATOM 685 N N . PHE A 1 93 ? -5.022 -12.703 -6.206 1.00 95.00 93 PHE A N 1
ATOM 686 C CA . PHE A 1 93 ? -3.873 -11.802 -6.187 1.00 95.00 93 PHE A CA 1
ATOM 687 C C . PHE A 1 93 ? -3.071 -11.896 -7.493 1.00 95.00 93 PHE A C 1
ATOM 689 O O . PHE A 1 93 ? -2.837 -10.880 -8.143 1.00 95.00 93 PHE A O 1
ATOM 696 N N . ILE A 1 94 ? -2.700 -13.107 -7.922 1.00 96.31 94 ILE A N 1
ATOM 697 C CA . ILE A 1 94 ? -1.912 -13.316 -9.149 1.00 96.31 94 ILE A CA 1
ATOM 698 C C . ILE A 1 94 ? -2.690 -12.847 -10.386 1.00 96.31 94 ILE A C 1
ATOM 700 O O . ILE A 1 94 ? -2.140 -12.152 -11.245 1.00 96.31 94 ILE A O 1
ATOM 704 N N . MET A 1 95 ? -3.976 -13.192 -10.470 1.00 96.00 95 MET A N 1
ATOM 705 C CA . MET A 1 95 ? -4.844 -12.796 -11.578 1.00 96.00 95 MET A CA 1
ATOM 706 C C . MET A 1 95 ? -5.013 -11.273 -11.647 1.00 96.00 95 MET A C 1
ATOM 708 O O . MET A 1 95 ? -4.771 -10.678 -12.698 1.00 96.00 95 MET A O 1
ATOM 712 N N . GLY A 1 96 ? -5.366 -10.628 -10.532 1.00 94.88 96 GLY A N 1
ATOM 713 C CA . GLY A 1 96 ? -5.517 -9.175 -10.455 1.00 94.88 96 GLY A CA 1
ATOM 714 C C . GLY A 1 96 ? -4.217 -8.445 -10.792 1.00 94.88 96 GLY A C 1
ATOM 715 O O . GLY A 1 96 ? -4.222 -7.505 -11.585 1.00 94.88 96 GLY A O 1
ATOM 716 N N . TYR A 1 97 ? -3.089 -8.934 -10.278 1.00 94.38 97 TYR A N 1
ATOM 717 C CA . TYR A 1 97 ? -1.773 -8.367 -10.558 1.00 94.38 97 TYR A CA 1
ATOM 718 C C . TYR A 1 97 ? -1.399 -8.468 -12.044 1.00 94.38 97 TYR A C 1
ATOM 720 O O . TYR A 1 97 ? -0.923 -7.500 -12.639 1.00 94.38 97 TYR A O 1
ATOM 728 N N . THR A 1 98 ? -1.688 -9.607 -12.677 1.00 93.81 98 THR A N 1
ATOM 729 C CA . THR A 1 98 ? -1.436 -9.817 -14.111 1.00 93.81 98 THR A CA 1
ATOM 730 C C . THR A 1 98 ? -2.287 -8.879 -14.968 1.00 93.81 98 THR A C 1
ATOM 732 O O . THR A 1 98 ? -1.772 -8.260 -15.898 1.00 93.81 98 THR A O 1
ATOM 735 N N . ILE A 1 99 ? -3.570 -8.703 -14.628 1.00 93.94 99 ILE A N 1
ATOM 736 C CA . ILE A 1 99 ? -4.469 -7.764 -15.320 1.00 93.94 99 ILE A CA 1
ATOM 737 C C . ILE A 1 99 ? -3.918 -6.336 -15.252 1.00 93.94 99 ILE A C 1
ATOM 739 O O . ILE A 1 99 ? -3.922 -5.625 -16.259 1.00 93.94 99 ILE A O 1
ATOM 743 N N . ILE A 1 100 ? -3.414 -5.921 -14.087 1.00 92.62 100 ILE A N 1
ATOM 744 C CA . ILE A 1 100 ? -2.817 -4.594 -13.909 1.00 92.62 100 ILE A CA 1
ATOM 745 C C . ILE A 1 100 ? -1.598 -4.436 -14.821 1.00 92.62 100 ILE A C 1
ATOM 747 O O . ILE A 1 100 ? -1.527 -3.458 -15.561 1.00 92.62 100 ILE A O 1
ATOM 751 N N . ILE A 1 101 ? -0.680 -5.407 -14.834 1.00 90.69 101 ILE A N 1
ATOM 752 C CA . ILE A 1 101 ? 0.523 -5.360 -15.682 1.00 90.69 101 ILE A CA 1
ATOM 753 C C . ILE A 1 101 ? 0.164 -5.259 -17.166 1.00 90.69 101 ILE A C 1
ATOM 755 O O . ILE A 1 101 ? 0.743 -4.441 -17.880 1.00 90.69 101 ILE A O 1
ATOM 759 N N . ILE A 1 102 ? -0.800 -6.053 -17.635 1.00 90.19 102 ILE A N 1
ATOM 760 C CA . ILE A 1 102 ? -1.219 -6.041 -19.043 1.00 90.19 102 ILE A CA 1
ATOM 761 C C . ILE A 1 102 ? -1.738 -4.653 -19.443 1.00 90.19 102 ILE A C 1
ATOM 763 O O . ILE A 1 102 ? -1.333 -4.119 -20.476 1.00 90.19 102 ILE A O 1
ATOM 767 N N . ASN A 1 103 ? -2.578 -4.035 -18.606 1.00 90.12 103 ASN A N 1
ATOM 768 C CA . ASN A 1 103 ? -3.084 -2.679 -18.853 1.00 90.12 103 ASN A CA 1
ATOM 769 C C . ASN A 1 103 ? -1.955 -1.640 -18.892 1.00 90.12 103 ASN A C 1
ATOM 771 O O . ASN A 1 103 ? -1.940 -0.744 -19.739 1.00 90.12 103 ASN A O 1
ATOM 775 N N . LEU A 1 104 ? -0.985 -1.787 -17.996 1.00 87.69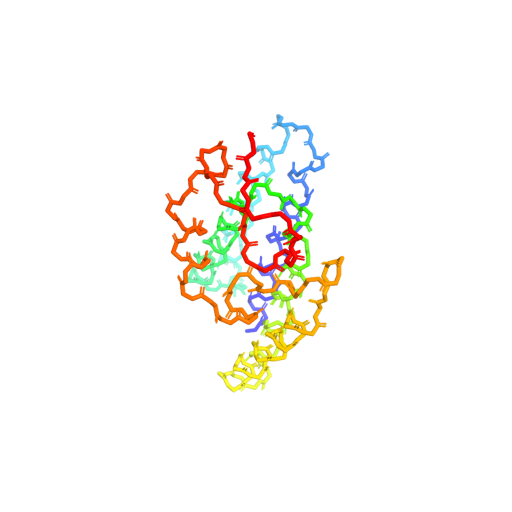 104 LEU A N 1
ATOM 776 C CA . LEU A 1 104 ? 0.178 -0.917 -17.893 1.00 87.69 104 LEU A CA 1
ATOM 777 C C . LEU A 1 104 ? 1.062 -0.985 -19.150 1.00 87.69 104 LEU A C 1
ATOM 779 O O . LEU A 1 104 ? 1.485 0.051 -19.658 1.00 87.69 104 LEU A O 1
ATOM 783 N N . ILE A 1 105 ? 1.297 -2.184 -19.689 1.00 86.31 105 ILE A N 1
ATOM 784 C CA . ILE A 1 105 ? 2.083 -2.384 -20.919 1.00 86.31 105 ILE A CA 1
ATOM 785 C C . ILE A 1 105 ? 1.331 -1.866 -22.151 1.00 86.31 105 ILE A C 1
ATOM 787 O O . ILE A 1 105 ? 1.946 -1.297 -23.051 1.00 86.31 105 ILE A O 1
ATOM 791 N N . SER A 1 106 ? 0.006 -2.038 -22.193 1.00 84.38 106 SER A N 1
ATOM 792 C CA . SER A 1 106 ? -0.820 -1.567 -23.311 1.00 84.38 106 SER A CA 1
ATOM 793 C C . SER A 1 106 ? -0.941 -0.040 -23.373 1.00 84.38 106 SER A C 1
ATOM 795 O O . SER A 1 106 ? -1.318 0.499 -24.414 1.00 84.38 106 SER A O 1
ATOM 797 N N . THR A 1 107 ? -0.655 0.667 -22.277 1.00 85.38 107 THR A N 1
ATOM 798 C CA . THR A 1 107 ? -0.769 2.125 -22.218 1.00 85.38 107 THR A CA 1
ATOM 799 C C . THR A 1 107 ? 0.484 2.781 -22.797 1.00 85.38 107 THR A C 1
ATOM 801 O O . THR A 1 107 ? 1.607 2.537 -22.353 1.00 85.38 107 THR A O 1
ATOM 804 N N . THR A 1 108 ? 0.297 3.665 -23.778 1.00 83.62 108 THR A N 1
ATOM 805 C CA . THR A 1 108 ? 1.374 4.479 -24.356 1.00 83.62 108 THR A CA 1
ATOM 806 C C . THR A 1 108 ? 1.217 5.939 -23.956 1.00 83.62 108 THR A C 1
ATOM 808 O O . THR A 1 108 ? 0.134 6.502 -24.100 1.00 83.62 108 THR A O 1
ATOM 811 N N . SER A 1 109 ? 2.304 6.574 -23.527 1.00 78.31 109 SER A N 1
ATOM 812 C CA . SER A 1 109 ? 2.381 8.014 -23.282 1.00 78.31 109 SER A CA 1
ATOM 813 C C . SER A 1 109 ? 3.152 8.669 -24.427 1.00 78.31 109 SER A C 1
ATOM 815 O O . SER A 1 109 ? 4.313 8.337 -24.659 1.00 78.31 109 SER A O 1
ATOM 817 N N . PHE A 1 110 ? 2.496 9.542 -25.198 1.00 80.88 110 PHE A N 1
ATOM 818 C CA . PHE A 1 110 ? 3.084 10.213 -26.372 1.00 80.88 110 PHE A CA 1
ATOM 819 C C . PHE A 1 110 ? 3.775 9.253 -27.367 1.00 80.88 110 PHE A C 1
ATOM 821 O O . PHE A 1 110 ? 4.834 9.550 -27.914 1.00 80.88 110 PHE A O 1
ATOM 828 N N . GLY A 1 111 ? 3.176 8.076 -27.591 1.00 74.75 111 GLY A N 1
ATOM 829 C CA . GLY A 1 111 ? 3.697 7.050 -28.505 1.00 74.75 111 GLY A CA 1
ATOM 830 C C . GLY A 1 111 ? 4.835 6.186 -27.941 1.00 74.75 111 GLY A C 1
ATOM 831 O O . GLY A 1 111 ? 5.352 5.329 -28.658 1.00 74.75 111 GLY A O 1
ATOM 832 N N . ILE A 1 112 ? 5.208 6.374 -26.671 1.00 79.50 112 ILE A N 1
ATOM 833 C CA . ILE A 1 112 ? 6.211 5.575 -25.956 1.00 79.50 112 ILE A CA 1
ATOM 834 C C . ILE A 1 112 ? 5.486 4.681 -24.935 1.00 79.50 112 ILE A C 1
ATOM 836 O O . ILE A 1 112 ? 4.611 5.175 -24.220 1.00 79.50 112 ILE A O 1
ATOM 840 N N . PRO A 1 113 ? 5.796 3.376 -24.841 1.00 82.31 113 PRO A N 1
ATOM 841 C CA . PRO A 1 113 ? 5.186 2.503 -23.838 1.00 82.31 113 PRO A CA 1
ATOM 842 C C . PRO A 1 113 ? 5.452 3.007 -22.413 1.00 82.31 113 PRO A C 1
ATOM 844 O O . PRO A 1 113 ? 6.568 3.417 -22.098 1.00 82.31 113 PRO A O 1
ATOM 847 N N . TYR A 1 114 ? 4.441 2.954 -21.542 1.00 82.31 114 TYR A N 1
ATOM 848 C CA . TYR A 1 114 ? 4.540 3.488 -20.178 1.00 82.31 114 TYR A CA 1
ATOM 849 C C . TYR A 1 114 ? 5.603 2.774 -19.319 1.00 82.31 114 TYR A C 1
ATOM 851 O O . TYR A 1 114 ? 6.153 3.371 -18.400 1.00 82.31 114 TYR A O 1
ATOM 859 N N . LEU A 1 115 ? 5.922 1.510 -19.632 1.00 80.81 115 LEU A N 1
ATOM 860 C CA . LEU A 1 115 ? 6.870 0.681 -18.873 1.00 80.81 115 LEU A CA 1
ATOM 861 C C . LEU A 1 115 ? 8.314 0.736 -19.367 1.00 80.81 115 LEU A C 1
ATOM 863 O O . LEU A 1 115 ? 9.149 -0.042 -18.911 1.00 80.81 115 LEU A O 1
ATOM 867 N N . VAL A 1 116 ? 8.648 1.623 -20.292 1.00 81.06 116 VAL A N 1
ATOM 868 C CA . VAL A 1 116 ? 10.037 1.800 -20.717 1.00 81.06 116 VAL A CA 1
ATOM 869 C C . VAL A 1 116 ? 10.913 2.213 -19.520 1.00 81.06 116 VAL A C 1
ATOM 871 O O . VAL A 1 116 ? 10.515 3.116 -18.784 1.00 81.06 116 VAL A O 1
ATOM 874 N N . PRO A 1 117 ? 12.106 1.615 -19.305 1.00 73.00 117 PRO A N 1
ATOM 875 C CA . PRO A 1 117 ? 12.840 0.648 -20.142 1.00 73.00 117 PRO A CA 1
ATOM 876 C C . PRO A 1 117 ? 12.653 -0.833 -19.741 1.00 73.00 117 PRO A C 1
ATOM 878 O O . PRO A 1 117 ? 13.407 -1.695 -20.190 1.00 73.00 117 PRO A O 1
ATOM 881 N N . VAL A 1 118 ? 11.687 -1.139 -18.869 1.00 78.00 118 VAL A N 1
ATOM 882 C CA . VAL A 1 118 ? 11.347 -2.506 -18.429 1.00 78.00 118 VAL A CA 1
ATOM 883 C C . VAL A 1 118 ? 10.606 -3.268 -19.532 1.00 78.00 118 VAL A C 1
ATOM 885 O O . VAL A 1 118 ? 10.882 -4.443 -19.762 1.00 78.00 118 VAL A O 1
ATOM 888 N N . ALA A 1 119 ? 9.699 -2.600 -20.247 1.00 75.44 119 ALA A N 1
ATOM 889 C CA . ALA A 1 119 ? 9.003 -3.144 -21.410 1.00 75.44 119 ALA A CA 1
ATOM 890 C C . ALA A 1 119 ? 8.802 -2.049 -22.479 1.00 75.44 119 ALA A C 1
ATOM 892 O O . ALA A 1 119 ? 8.052 -1.102 -22.227 1.00 75.44 119 ALA A O 1
ATOM 893 N N . PRO A 1 120 ? 9.423 -2.160 -23.674 1.00 71.88 120 PRO A N 1
ATOM 894 C CA . PRO A 1 120 ? 10.372 -3.188 -24.122 1.00 71.88 120 PRO A CA 1
ATOM 895 C C . PRO A 1 120 ? 11.680 -3.172 -23.320 1.00 71.88 120 PRO A C 1
ATOM 897 O O . PRO A 1 120 ? 12.221 -2.107 -23.034 1.00 71.88 120 PRO A O 1
ATOM 900 N N . PHE A 1 121 ? 12.178 -4.357 -22.966 1.00 75.00 121 PHE A N 1
ATOM 901 C CA . PHE A 1 121 ? 13.361 -4.494 -22.122 1.00 75.00 121 PHE A CA 1
ATOM 902 C C . PHE A 1 121 ? 14.631 -4.083 -22.878 1.00 75.00 121 PHE A C 1
ATOM 904 O O . PHE A 1 121 ? 15.010 -4.734 -23.852 1.00 75.00 121 PHE A O 1
ATOM 911 N N . ASN A 1 122 ? 15.308 -3.030 -22.412 1.00 75.62 122 ASN A N 1
ATOM 912 C CA . ASN A 1 122 ? 16.633 -2.635 -22.898 1.00 75.62 122 ASN A CA 1
ATOM 913 C C . ASN A 1 122 ? 17.600 -2.512 -21.716 1.00 75.62 122 ASN A C 1
ATOM 915 O O . ASN A 1 122 ? 17.484 -1.603 -20.895 1.00 75.62 122 ASN A O 1
ATOM 919 N N . PHE A 1 123 ? 18.576 -3.419 -21.635 1.00 73.38 123 PHE A N 1
ATOM 920 C CA . PHE A 1 123 ? 19.532 -3.465 -20.525 1.00 73.38 123 PHE A CA 1
ATOM 921 C C . PHE A 1 123 ? 20.396 -2.196 -20.437 1.00 73.38 123 PHE A C 1
ATOM 923 O O . PHE A 1 123 ? 20.718 -1.736 -19.341 1.00 73.38 123 PHE A O 1
ATOM 930 N N . THR A 1 124 ? 20.739 -1.602 -21.585 1.00 72.31 124 THR A N 1
ATOM 931 C CA . THR A 1 124 ? 21.544 -0.375 -21.652 1.00 72.31 124 THR A CA 1
ATOM 932 C C . THR A 1 124 ? 20.770 0.812 -21.087 1.00 72.31 124 THR A C 1
ATOM 934 O O . THR A 1 124 ? 21.277 1.523 -20.219 1.00 72.31 124 THR A O 1
ATOM 937 N N . ASP A 1 125 ? 19.520 0.990 -21.522 1.00 73.88 125 ASP A N 1
ATOM 938 C CA . ASP A 1 125 ? 18.651 2.058 -21.019 1.00 73.88 125 ASP A CA 1
ATOM 939 C C . ASP A 1 125 ? 18.258 1.827 -19.554 1.00 73.88 125 ASP A C 1
ATOM 941 O O . ASP A 1 125 ? 18.171 2.789 -18.801 1.00 73.88 125 ASP A O 1
ATOM 945 N N . PHE A 1 126 ? 18.076 0.577 -19.114 1.00 78.06 126 PHE A N 1
ATOM 946 C CA . PHE A 1 126 ? 17.780 0.253 -17.714 1.00 78.06 126 PHE A CA 1
ATOM 947 C C . PHE A 1 126 ? 18.949 0.599 -16.780 1.00 78.06 126 PHE A C 1
ATOM 949 O O . PHE A 1 126 ? 18.751 1.214 -15.731 1.00 78.06 126 PHE A O 1
ATOM 956 N N . LYS A 1 127 ? 20.184 0.263 -17.178 1.00 75.62 127 LYS A N 1
ATOM 957 C CA . LYS A 1 127 ? 21.391 0.625 -16.423 1.00 75.62 127 LYS A CA 1
ATOM 958 C C . LYS A 1 127 ? 21.569 2.142 -16.349 1.00 75.62 127 LYS A C 1
ATOM 960 O O . LYS A 1 127 ? 21.859 2.663 -15.274 1.00 75.62 127 LYS A O 1
ATOM 965 N N . ASN A 1 128 ? 21.369 2.839 -17.467 1.00 74.56 128 ASN A N 1
ATOM 966 C CA . ASN A 1 128 ? 21.453 4.297 -17.510 1.00 74.56 128 ASN A CA 1
ATOM 967 C C . ASN A 1 128 ? 20.315 4.947 -16.705 1.00 74.56 128 ASN A C 1
ATOM 969 O O . ASN A 1 128 ? 20.544 5.929 -16.018 1.00 74.56 128 ASN A O 1
ATOM 973 N N . TYR A 1 129 ? 19.110 4.375 -16.703 1.00 75.00 129 TYR A N 1
ATOM 974 C CA . TYR A 1 129 ? 17.991 4.871 -15.899 1.00 75.00 129 TYR A CA 1
ATOM 975 C C . TYR A 1 129 ? 18.257 4.796 -14.387 1.00 75.00 129 TYR A C 1
ATOM 977 O O . TYR A 1 129 ? 17.890 5.711 -13.658 1.00 75.00 129 TYR A O 1
ATOM 985 N N . MET A 1 130 ? 18.899 3.725 -13.903 1.00 76.69 130 MET A N 1
ATOM 986 C CA . MET A 1 130 ? 19.193 3.567 -12.470 1.00 76.69 130 MET A CA 1
ATOM 987 C C . MET A 1 130 ? 20.422 4.354 -11.997 1.00 76.69 130 MET A C 1
ATOM 989 O O . MET A 1 130 ? 20.454 4.781 -10.846 1.00 76.69 130 MET A O 1
ATOM 993 N N . LEU A 1 131 ? 21.453 4.485 -12.839 1.00 74.56 131 LEU A N 1
ATOM 994 C CA . LEU A 1 131 ? 22.768 4.995 -12.426 1.00 74.56 131 LEU A CA 1
ATOM 995 C C . LEU A 1 131 ? 23.107 6.379 -12.982 1.00 74.56 131 LEU A C 1
ATOM 997 O O . LEU A 1 131 ? 23.981 7.044 -12.427 1.00 74.56 131 LEU A O 1
ATOM 1001 N N . ASP A 1 132 ? 22.486 6.796 -14.085 1.00 69.00 132 ASP A N 1
ATOM 1002 C CA . ASP A 1 132 ? 22.886 8.011 -14.789 1.00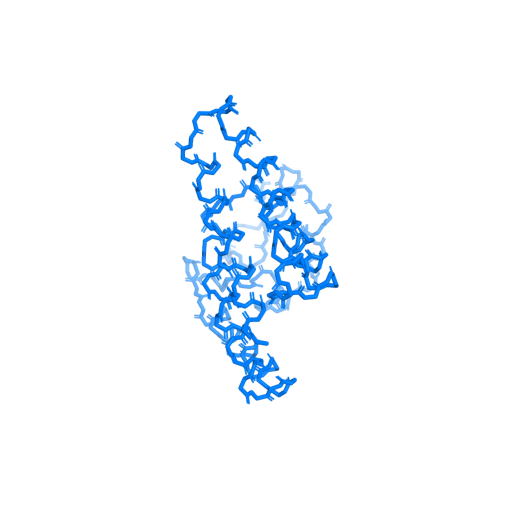 69.00 132 ASP A CA 1
ATOM 1003 C C . ASP A 1 132 ? 22.096 9.222 -14.288 1.00 69.00 132 ASP A C 1
ATOM 1005 O O . ASP A 1 132 ? 20.879 9.183 -14.092 1.00 69.00 132 ASP A O 1
ATOM 1009 N N . ASN A 1 133 ? 22.797 10.337 -14.092 1.00 68.62 133 ASN A N 1
ATOM 1010 C CA . ASN A 1 133 ? 22.147 11.585 -13.732 1.00 68.62 133 ASN A CA 1
ATOM 1011 C C . ASN A 1 133 ? 21.598 12.209 -15.017 1.00 68.62 133 ASN A C 1
ATOM 1013 O O . ASN A 1 133 ? 22.365 12.540 -15.925 1.00 68.62 133 ASN A O 1
ATOM 1017 N N . ILE A 1 134 ? 20.276 12.389 -15.102 1.00 66.69 134 ILE A N 1
ATOM 1018 C CA . ILE A 1 134 ? 19.600 12.888 -16.312 1.00 66.69 134 ILE A CA 1
ATOM 1019 C C . ILE A 1 134 ? 20.211 14.211 -16.797 1.00 66.69 134 ILE A C 1
ATOM 1021 O O . ILE A 1 134 ? 20.155 14.491 -17.987 1.00 66.69 134 ILE A O 1
ATOM 1025 N N . THR A 1 135 ? 20.820 15.020 -15.931 1.00 67.44 135 THR A N 1
ATOM 1026 C CA . THR A 1 135 ? 21.472 16.284 -16.311 1.00 67.44 135 THR A CA 1
ATOM 1027 C C . THR A 1 135 ? 22.873 16.122 -16.917 1.00 67.44 135 THR A C 1
ATOM 1029 O O . THR A 1 135 ? 23.290 16.985 -17.682 1.00 67.44 135 THR A O 1
ATOM 1032 N N . LEU A 1 136 ? 23.590 15.032 -16.623 1.00 67.94 136 LEU A N 1
ATOM 1033 C CA . LEU A 1 136 ? 24.975 14.781 -17.061 1.00 67.94 136 LEU A CA 1
ATOM 1034 C C . LEU A 1 136 ? 25.072 13.780 -18.225 1.00 67.94 136 LEU A C 1
ATOM 1036 O O . LEU A 1 136 ? 26.127 13.651 -18.853 1.00 67.94 136 LEU A O 1
ATOM 1040 N N . ALA A 1 137 ? 23.976 13.086 -18.534 1.00 72.62 137 ALA A N 1
ATOM 1041 C CA . ALA A 1 137 ? 23.910 12.106 -19.608 1.00 72.62 137 ALA A CA 1
ATOM 1042 C C . ALA A 1 137 ? 24.189 12.744 -20.987 1.00 72.62 137 ALA A C 1
ATOM 1044 O O . ALA A 1 137 ? 23.379 13.510 -21.515 1.00 72.62 137 ALA A O 1
ATOM 1045 N N . LYS A 1 138 ? 25.322 12.382 -21.611 1.00 70.62 138 LYS A N 1
ATOM 1046 C CA . LYS A 1 138 ? 25.714 12.834 -22.967 1.00 70.62 138 LYS A CA 1
ATOM 1047 C C . LYS A 1 138 ? 24.878 12.213 -24.093 1.00 70.62 138 LYS A C 1
ATOM 1049 O O . LYS A 1 138 ? 24.819 12.764 -25.191 1.00 70.62 138 LYS A O 1
ATOM 1054 N N . LYS A 1 139 ? 24.260 11.051 -23.863 1.00 72.19 139 LYS A N 1
ATOM 1055 C CA . LYS A 1 139 ? 23.465 10.330 -24.870 1.00 72.19 139 LYS A CA 1
ATOM 1056 C C . LYS A 1 139 ? 21.981 10.400 -24.532 1.00 72.19 139 LYS A C 1
ATOM 1058 O O . LYS A 1 139 ? 21.601 10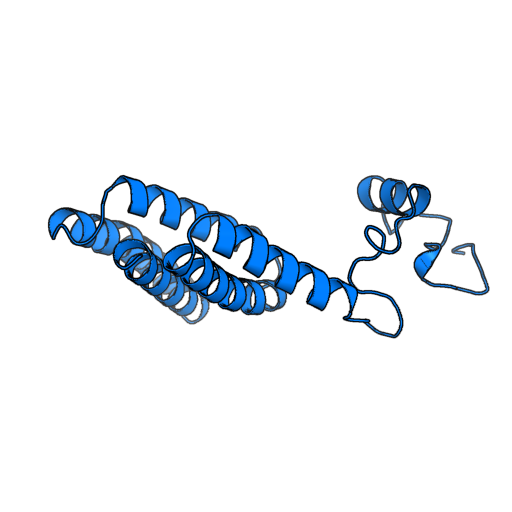.294 -23.370 1.00 72.19 139 LYS A O 1
ATOM 1063 N N . ARG A 1 140 ? 21.141 10.583 -25.555 1.00 74.12 140 ARG A N 1
ATOM 1064 C CA . ARG A 1 140 ? 19.683 10.496 -25.401 1.00 74.12 140 ARG A CA 1
ATOM 1065 C C . ARG A 1 140 ? 19.271 9.022 -25.232 1.00 74.12 140 ARG A C 1
ATOM 1067 O O . ARG A 1 140 ? 19.862 8.179 -25.908 1.00 74.12 140 ARG A O 1
ATOM 1074 N N . PRO A 1 141 ? 18.286 8.712 -24.369 1.00 75.81 141 PRO A N 1
ATOM 1075 C CA . PRO A 1 141 ? 17.777 7.353 -24.212 1.00 75.81 141 PRO A CA 1
ATOM 1076 C C . PRO A 1 141 ? 17.238 6.774 -25.523 1.00 75.81 141 PRO A C 1
ATOM 1078 O O . PRO A 1 141 ? 16.586 7.482 -26.297 1.00 75.81 141 PRO A O 1
ATOM 1081 N N . GLU A 1 142 ? 17.487 5.489 -25.767 1.00 73.38 142 GLU A N 1
ATOM 1082 C CA . GLU A 1 142 ? 17.211 4.852 -27.061 1.00 73.38 142 GLU A CA 1
ATOM 1083 C C . GLU A 1 142 ? 15.704 4.739 -27.341 1.00 73.38 142 GLU A C 1
ATOM 1085 O O . GLU A 1 142 ? 15.240 4.910 -28.473 1.00 73.38 142 GLU A O 1
ATOM 1090 N N . PHE A 1 143 ? 14.915 4.571 -26.280 1.00 72.69 143 PHE A N 1
ATOM 1091 C CA . PHE A 1 143 ? 13.457 4.497 -26.336 1.00 72.69 143 PHE A CA 1
ATOM 1092 C C . PHE A 1 143 ? 12.748 5.756 -26.863 1.00 72.69 143 PHE A C 1
ATOM 1094 O O . PHE A 1 143 ? 11.601 5.661 -27.297 1.00 72.69 143 PHE A O 1
ATOM 1101 N N . LEU A 1 144 ? 13.403 6.925 -26.867 1.00 74.38 144 LEU A N 1
ATOM 1102 C CA . LEU A 1 144 ? 12.827 8.166 -27.405 1.00 74.38 144 LEU A CA 1
ATOM 1103 C C . LEU A 1 144 ? 12.801 8.198 -28.943 1.00 74.38 144 LEU A C 1
ATOM 1105 O O . LEU A 1 144 ? 12.200 9.103 -29.519 1.00 74.38 144 LEU A O 1
ATOM 1109 N N . LYS A 1 145 ? 13.468 7.246 -29.618 1.00 73.75 145 LYS A N 1
ATOM 1110 C CA . LYS A 1 145 ? 13.574 7.173 -31.089 1.00 73.75 145 LYS A CA 1
ATOM 1111 C C . LYS A 1 145 ? 13.988 8.510 -31.739 1.00 73.75 145 LYS A C 1
ATOM 1113 O O . LYS A 1 145 ? 13.499 8.873 -32.809 1.00 73.75 145 LYS A O 1
ATOM 1118 N N . THR A 1 146 ? 14.889 9.268 -31.107 1.00 76.12 146 THR A N 1
ATOM 1119 C CA . THR A 1 146 ? 15.347 10.571 -31.619 1.00 76.12 146 THR A CA 1
ATOM 1120 C C . THR A 1 146 ? 16.329 10.416 -32.784 1.00 76.12 146 THR A C 1
ATOM 1122 O O . THR A 1 146 ? 17.209 9.558 -32.749 1.00 76.12 146 THR A O 1
ATOM 1125 N N . LYS A 1 147 ? 16.229 11.285 -33.805 1.00 74.56 147 LYS A N 1
ATOM 1126 C CA . LYS A 1 147 ? 17.166 11.305 -34.951 1.00 74.56 147 LYS A CA 1
ATOM 1127 C C . LYS A 1 147 ? 18.602 11.654 -34.542 1.00 74.56 147 LYS A C 1
ATOM 1129 O O . LYS A 1 147 ? 19.543 11.093 -35.090 1.00 74.56 147 LYS A O 1
ATOM 1134 N N . ASP A 1 148 ? 18.761 12.551 -33.572 1.00 80.56 148 ASP A N 1
ATOM 1135 C CA . ASP A 1 148 ? 20.054 12.913 -32.990 1.00 80.56 148 ASP A CA 1
ATOM 1136 C C . ASP A 1 148 ? 20.242 12.202 -31.639 1.00 80.56 148 ASP A C 1
ATOM 1138 O O . ASP A 1 148 ? 19.412 12.319 -30.731 1.00 80.56 148 ASP A O 1
ATOM 1142 N N . LYS A 1 149 ? 21.338 11.450 -31.510 1.00 74.38 149 LYS A N 1
ATOM 1143 C CA . LYS A 1 149 ? 21.633 10.584 -30.359 1.00 74.38 149 LYS A CA 1
ATOM 1144 C C . LYS A 1 149 ? 22.411 11.296 -29.247 1.00 74.38 149 LYS A C 1
ATOM 1146 O O . LYS A 1 149 ? 22.506 10.760 -28.143 1.00 74.38 149 LYS A O 1
ATOM 1151 N N . THR A 1 150 ? 22.957 12.483 -29.508 1.00 74.88 150 THR A N 1
ATOM 1152 C CA . THR A 1 150 ? 23.849 13.204 -28.586 1.00 74.88 150 THR A CA 1
ATOM 1153 C C . THR A 1 150 ? 23.192 14.458 -28.031 1.00 74.88 150 THR A C 1
ATOM 1155 O O . THR A 1 150 ? 22.642 15.258 -28.779 1.00 74.88 150 THR A O 1
ATOM 1158 N N . ARG A 1 151 ? 23.245 14.645 -26.710 1.00 67.94 151 ARG A N 1
ATOM 1159 C CA . ARG A 1 151 ? 22.890 15.927 -26.091 1.00 67.94 151 ARG A CA 1
ATOM 1160 C C . ARG A 1 151 ? 24.068 16.889 -26.271 1.00 67.94 151 ARG A C 1
ATOM 1162 O O . ARG A 1 151 ? 25.197 16.502 -25.975 1.00 67.94 151 ARG A O 1
ATOM 1169 N N . GLN A 1 152 ? 23.790 18.069 -26.828 1.00 66.06 152 GLN A N 1
ATOM 1170 C CA . GLN A 1 152 ? 24.736 19.186 -26.918 1.00 66.06 152 GLN A CA 1
ATOM 1171 C C . GLN A 1 152 ? 24.838 19.899 -25.574 1.00 66.06 152 GLN A C 1
ATOM 1173 O O . GLN A 1 152 ? 23.792 19.964 -24.886 1.00 66.06 152 GLN A O 1
#